Protein AF-A0A6G1CQS2-F1 (afdb_monomer)

Organism: NCBI:txid110450

Sequence (71 aa):
MSLCVEQIGDPLARIRHAPEHVMLVAEYGEGKKMVGVIKACVKTVSRGGKQHKPYVKVAYLLGLRVSPSHR

InterPro domains:
  IPR052810 Plant N-acetyltransferase [PTHR47370] (1-71)

Structure (mmCIF, N/CA/C/O backbone):
data_AF-A0A6G1CQS2-F1
#
_entry.id   AF-A0A6G1CQS2-F1
#
loop_
_atom_site.group_PDB
_atom_site.id
_atom_site.type_symbol
_atom_site.label_atom_id
_atom_site.label_alt_id
_atom_site.label_comp_id
_atom_site.label_asym_id
_atom_site.label_entity_id
_atom_site.label_seq_id
_atom_site.pdbx_PDB_ins_code
_atom_site.Cartn_x
_atom_site.Cartn_y
_atom_site.Cartn_z
_atom_site.occupancy
_atom_site.B_iso_or_equiv
_atom_site.auth_seq_id
_atom_site.auth_comp_id
_atom_site.auth_asym_id
_atom_site.auth_atom_id
_atom_site.pdbx_PDB_model_num
ATOM 1 N N . MET A 1 1 ? -16.239 10.543 8.763 1.00 30.94 1 MET A N 1
ATOM 2 C CA . MET A 1 1 ? -15.032 11.225 8.251 1.00 30.94 1 MET A CA 1
ATOM 3 C C . MET A 1 1 ? -14.543 10.471 7.028 1.00 30.94 1 MET A C 1
ATOM 5 O O . MET A 1 1 ? -14.181 9.311 7.160 1.00 30.94 1 MET A O 1
ATOM 9 N N . SER A 1 2 ? -14.616 11.089 5.849 1.00 34.88 2 SER A N 1
ATOM 10 C CA . SER A 1 2 ? -14.027 10.538 4.625 1.00 34.88 2 SER A CA 1
ATOM 11 C C . SER A 1 2 ? -12.517 10.758 4.683 1.00 34.88 2 SER A C 1
ATOM 13 O O . SER A 1 2 ? -12.077 11.891 4.871 1.00 34.88 2 SER A O 1
ATOM 15 N N . LEU A 1 3 ? -11.724 9.691 4.571 1.00 39.41 3 LEU A N 1
ATOM 16 C CA . LEU A 1 3 ? -10.276 9.802 4.421 1.00 39.41 3 LEU A CA 1
ATOM 17 C C . LEU A 1 3 ? -9.990 10.203 2.969 1.00 39.41 3 LEU A C 1
ATOM 19 O O . LEU A 1 3 ? -9.682 9.363 2.124 1.00 39.41 3 LEU A O 1
ATOM 23 N N . CYS A 1 4 ? -10.135 11.491 2.668 1.00 44.53 4 CYS A N 1
ATOM 24 C CA . CYS A 1 4 ? -9.639 12.063 1.426 1.00 44.53 4 CYS A CA 1
ATOM 25 C C . CYS A 1 4 ? -8.111 11.977 1.476 1.00 44.53 4 CYS A C 1
ATOM 27 O O . CYS A 1 4 ? -7.452 12.794 2.113 1.00 44.53 4 CYS A O 1
ATOM 29 N N . VAL A 1 5 ? -7.542 10.940 0.861 1.00 50.41 5 VAL A N 1
ATOM 30 C CA . VAL A 1 5 ? -6.101 10.878 0.619 1.00 50.41 5 VAL A CA 1
ATOM 31 C C . VAL A 1 5 ? -5.820 11.977 -0.394 1.00 50.41 5 VAL A C 1
ATOM 33 O O . VAL A 1 5 ? -6.034 11.777 -1.588 1.00 50.41 5 VAL A O 1
ATOM 36 N N . GLU A 1 6 ? -5.432 13.158 0.086 1.00 42.53 6 GLU A N 1
ATOM 37 C CA . GLU A 1 6 ? -4.990 14.252 -0.767 1.00 42.53 6 GLU A CA 1
ATOM 38 C C . GLU A 1 6 ? -3.815 13.764 -1.614 1.00 42.53 6 GLU A C 1
ATOM 40 O O . GLU A 1 6 ? -2.661 13.734 -1.199 1.00 42.53 6 GLU A O 1
ATOM 45 N N . GLN A 1 7 ? -4.129 13.356 -2.840 1.00 51.72 7 GLN A N 1
ATOM 46 C CA . GLN A 1 7 ? -3.145 13.072 -3.872 1.00 51.72 7 GLN A CA 1
ATOM 47 C C . GLN A 1 7 ? -2.554 14.384 -4.427 1.00 51.72 7 GLN A C 1
ATOM 49 O O . GLN A 1 7 ? -1.643 14.349 -5.237 1.00 51.72 7 GLN A O 1
ATOM 54 N N . ILE A 1 8 ? -3.034 15.557 -4.002 1.00 45.22 8 ILE A N 1
ATOM 55 C CA . ILE A 1 8 ? -2.680 16.861 -4.584 1.00 45.22 8 ILE A CA 1
ATOM 56 C C . ILE A 1 8 ? -1.207 17.268 -4.377 1.00 45.22 8 ILE A C 1
ATOM 58 O O . ILE A 1 8 ? -0.703 18.085 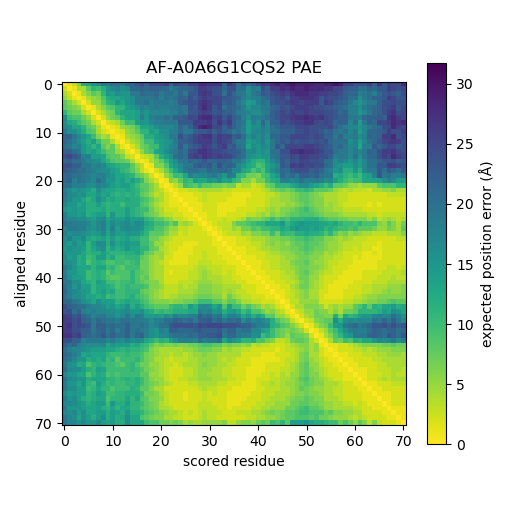-5.145 1.00 45.22 8 ILE A O 1
ATOM 62 N N . GLY A 1 9 ? -0.487 16.658 -3.428 1.00 43.69 9 GLY A N 1
ATOM 63 C CA . GLY A 1 9 ? 0.926 16.967 -3.162 1.00 43.69 9 GLY A CA 1
ATOM 64 C C . GLY A 1 9 ? 1.948 15.912 -3.600 1.00 43.69 9 GLY A C 1
ATOM 65 O O . GLY A 1 9 ? 3.145 16.190 -3.578 1.00 43.69 9 GLY A O 1
ATOM 66 N N . ASP A 1 10 ? 1.522 14.707 -3.989 1.00 51.41 10 ASP A N 1
ATOM 67 C CA . ASP A 1 10 ? 2.449 13.614 -4.307 1.00 51.41 10 ASP A CA 1
ATOM 68 C C . ASP A 1 10 ? 2.923 13.730 -5.772 1.00 51.41 10 ASP A C 1
ATOM 70 O O . ASP A 1 10 ? 2.087 13.723 -6.685 1.00 51.41 10 ASP A O 1
ATOM 74 N N . PRO A 1 11 ? 4.242 13.793 -6.061 1.00 50.09 11 PRO 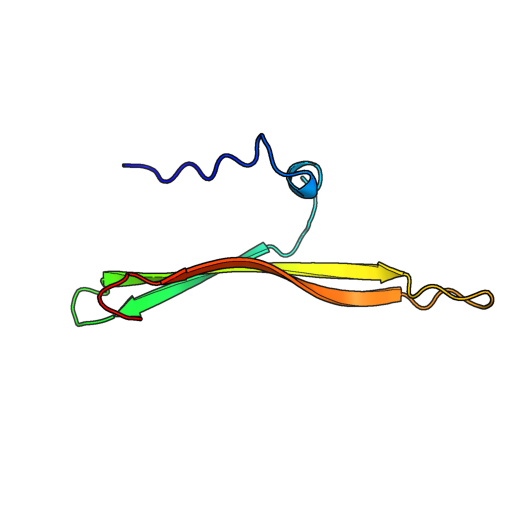A N 1
ATOM 75 C CA . PRO A 1 11 ? 4.771 13.734 -7.427 1.00 50.09 11 PRO A CA 1
ATOM 76 C C . PRO A 1 11 ? 4.203 12.573 -8.263 1.00 50.09 11 PRO A C 1
ATOM 78 O O . PRO A 1 11 ? 4.156 12.670 -9.495 1.00 50.09 11 PRO A O 1
ATOM 81 N N . LEU A 1 12 ? 3.740 11.502 -7.609 1.00 50.66 12 LEU A N 1
ATOM 82 C CA . LEU A 1 12 ? 3.156 10.301 -8.204 1.00 50.66 12 LEU A CA 1
ATOM 83 C C . LEU A 1 12 ? 1.661 10.420 -8.531 1.00 50.66 12 LEU A C 1
ATOM 85 O O . LEU A 1 12 ? 1.160 9.616 -9.318 1.00 50.66 12 LEU A O 1
ATOM 89 N N . ALA A 1 13 ? 0.949 11.424 -8.015 1.00 45.97 13 ALA A N 1
ATOM 90 C CA . ALA A 1 13 ? -0.455 11.684 -8.347 1.00 45.97 13 ALA A CA 1
ATOM 91 C C . ALA A 1 13 ? -0.671 12.237 -9.761 1.00 45.97 13 ALA A C 1
ATOM 93 O O . ALA A 1 13 ? -1.788 12.231 -10.282 1.00 45.97 13 ALA A O 1
ATOM 94 N N . ARG A 1 14 ? 0.406 12.672 -10.425 1.00 51.06 14 ARG A N 1
ATOM 95 C CA . ARG A 1 14 ? 0.395 12.926 -11.872 1.00 51.06 14 ARG A CA 1
ATOM 96 C C . ARG A 1 14 ? 0.297 11.648 -12.701 1.00 51.06 14 ARG A C 1
ATOM 98 O O . ARG A 1 14 ? -0.031 11.726 -13.880 1.00 51.06 14 ARG A O 1
ATOM 105 N N . ILE A 1 15 ? 0.486 10.472 -12.102 1.00 50.78 15 ILE A N 1
ATOM 106 C CA . ILE A 1 15 ? 0.264 9.182 -12.760 1.00 50.78 15 ILE A CA 1
ATOM 107 C C . ILE A 1 15 ? -1.228 8.846 -12.639 1.00 50.78 15 ILE A C 1
ATOM 109 O O . ILE A 1 15 ? -1.638 7.858 -12.037 1.00 50.78 15 ILE A O 1
ATOM 113 N N . ARG A 1 16 ? -2.059 9.704 -13.237 1.00 47.41 16 ARG A N 1
ATOM 114 C CA . ARG A 1 16 ? -3.521 9.551 -13.332 1.00 47.41 16 ARG A CA 1
ATOM 115 C C . ARG A 1 16 ? -3.939 8.366 -14.225 1.00 47.41 16 ARG A C 1
ATOM 117 O O . ARG A 1 16 ? -5.122 8.112 -14.392 1.00 47.41 16 ARG A O 1
ATOM 124 N N . HIS A 1 17 ? -2.962 7.623 -14.756 1.00 46.91 17 HIS A N 1
ATOM 125 C CA . HIS A 1 17 ? -3.122 6.483 -15.659 1.00 46.91 17 HIS A CA 1
ATOM 126 C C . HIS A 1 17 ? -2.320 5.241 -15.229 1.00 46.91 17 HIS A C 1
ATOM 128 O O . HIS A 1 17 ? -1.896 4.475 -16.086 1.00 46.91 17 HIS A O 1
ATOM 134 N N . ALA A 1 18 ? -2.046 5.026 -13.935 1.00 49.00 18 ALA A N 1
ATOM 135 C CA . ALA A 1 18 ? -1.476 3.741 -13.504 1.00 49.00 18 ALA A CA 1
ATOM 136 C C . ALA A 1 18 ? -2.601 2.678 -13.453 1.00 49.00 18 ALA A C 1
ATOM 138 O O . ALA A 1 18 ? -3.477 2.794 -12.593 1.00 49.00 18 ALA A O 1
ATOM 139 N N . PRO A 1 19 ? -2.624 1.668 -14.351 1.00 51.44 19 PRO A N 1
ATOM 140 C CA . PRO A 1 19 ? -3.795 0.808 -14.551 1.00 51.44 19 PRO A CA 1
ATOM 141 C C . PRO A 1 19 ? -3.974 -0.326 -13.530 1.00 51.44 19 PRO A C 1
ATOM 143 O O . PRO A 1 19 ? -4.885 -1.123 -13.684 1.00 51.44 19 PRO A O 1
ATOM 146 N N . GLU A 1 20 ? -3.163 -0.426 -12.478 1.00 55.53 20 GLU A N 1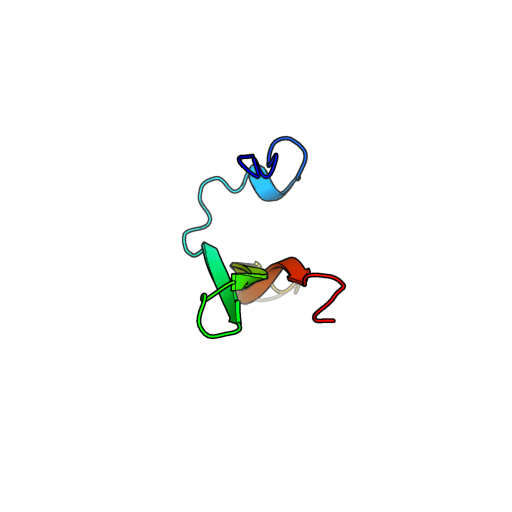
ATOM 147 C CA . GLU A 1 20 ? -3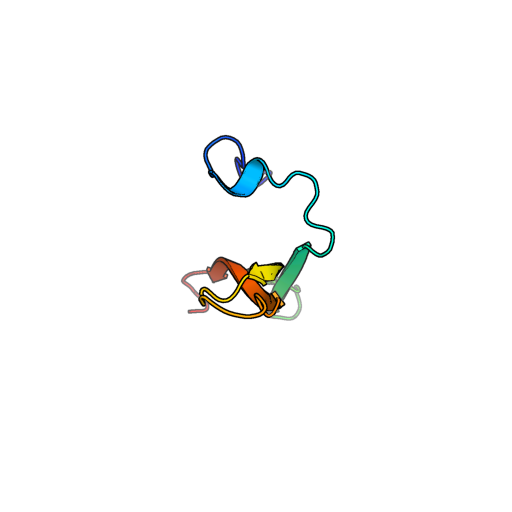.287 -1.498 -11.476 1.00 55.53 20 GLU A CA 1
ATOM 148 C C . GLU A 1 20 ? -2.988 -0.943 -10.081 1.00 55.53 20 GLU A C 1
ATOM 150 O O . GLU A 1 20 ? -1.930 -1.187 -9.504 1.00 55.53 20 GLU A O 1
ATOM 155 N N . HIS A 1 21 ? -3.893 -0.127 -9.542 1.00 63.53 21 HIS A N 1
ATOM 156 C CA . HIS A 1 21 ? -3.842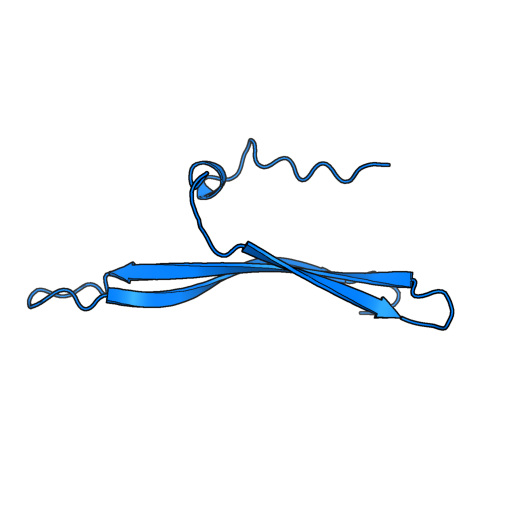 0.236 -8.128 1.00 63.53 21 HIS A CA 1
ATOM 157 C C . HIS A 1 21 ? -4.618 -0.809 -7.332 1.00 63.53 21 HIS A C 1
ATOM 159 O O . HIS A 1 21 ? -5.846 -0.832 -7.375 1.00 63.53 21 HIS A O 1
ATOM 165 N N . VAL A 1 22 ? -3.906 -1.659 -6.595 1.00 72.50 22 VAL A N 1
ATOM 166 C CA . VAL A 1 22 ? -4.523 -2.603 -5.662 1.00 72.50 22 VAL A CA 1
ATOM 167 C C . VAL A 1 22 ? -4.507 -1.955 -4.281 1.00 72.50 22 VAL A C 1
ATOM 169 O O . VAL A 1 22 ? -3.446 -1.644 -3.732 1.00 72.50 22 VAL A O 1
ATOM 172 N N . MET A 1 23 ? -5.698 -1.705 -3.740 1.00 82.19 23 MET A N 1
ATOM 173 C CA . MET A 1 23 ? -5.888 -1.284 -2.357 1.00 82.19 23 MET A CA 1
ATOM 174 C C . MET A 1 23 ? -6.468 -2.463 -1.586 1.00 82.19 23 MET A C 1
ATOM 176 O O . MET A 1 23 ? -7.583 -2.892 -1.870 1.00 82.19 23 MET A O 1
ATOM 180 N N . LEU A 1 24 ? -5.698 -2.995 -0.638 1.00 87.50 24 LEU A N 1
ATOM 181 C CA . LEU A 1 24 ? -6.142 -4.078 0.233 1.00 87.50 24 LEU A CA 1
ATOM 182 C C . LEU A 1 24 ? -6.383 -3.536 1.633 1.00 87.50 24 LEU A C 1
ATOM 184 O O . LEU A 1 24 ? -5.632 -2.696 2.137 1.00 87.50 24 LEU A O 1
ATOM 188 N N . VAL A 1 25 ? -7.434 -4.052 2.251 1.00 92.44 25 VAL A N 1
ATOM 189 C CA . VAL A 1 25 ? -7.846 -3.723 3.607 1.00 92.44 25 VAL A CA 1
ATOM 190 C C . VAL A 1 25 ? -7.678 -4.964 4.472 1.00 92.44 25 VAL A C 1
ATOM 192 O O . VAL A 1 25 ? -8.060 -6.059 4.068 1.00 92.44 25 VAL A O 1
ATOM 195 N N . ALA A 1 26 ? -7.107 -4.784 5.660 1.00 94.31 26 ALA A N 1
ATOM 196 C CA . ALA A 1 26 ? -7.094 -5.797 6.702 1.00 94.31 26 ALA A CA 1
ATOM 197 C C . ALA A 1 26 ? -8.275 -5.554 7.648 1.00 94.31 26 ALA A C 1
ATOM 199 O O . ALA A 1 26 ? -8.374 -4.489 8.268 1.00 94.31 26 ALA A O 1
ATOM 200 N N . GLU A 1 27 ? -9.151 -6.548 7.756 1.00 95.19 27 GLU A N 1
ATOM 201 C CA . GLU A 1 27 ? -10.294 -6.570 8.668 1.00 95.19 27 GLU A CA 1
ATOM 202 C C . GLU A 1 27 ? -10.028 -7.561 9.808 1.00 95.19 27 GLU A C 1
ATOM 204 O O . GLU A 1 27 ? -9.431 -8.614 9.588 1.00 95.19 27 GLU A O 1
ATOM 209 N N . TYR A 1 28 ? -10.456 -7.228 11.028 1.00 92.81 28 TYR A N 1
ATOM 210 C CA . TYR A 1 28 ? -10.226 -8.053 12.216 1.00 92.81 28 TYR A CA 1
ATOM 211 C C . TYR A 1 28 ? -11.443 -8.085 13.151 1.00 92.81 28 TYR A C 1
ATOM 213 O O . TYR A 1 28 ? -12.119 -7.071 13.355 1.00 92.81 28 TYR A O 1
ATOM 221 N N . GLY A 1 29 ? -11.687 -9.255 13.747 1.00 92.69 29 GLY A N 1
ATOM 222 C CA . GLY A 1 29 ? -12.798 -9.521 14.664 1.00 92.69 29 GLY A CA 1
ATOM 223 C C . GLY A 1 29 ? -14.143 -9.770 13.974 1.00 92.69 29 GLY A C 1
ATOM 224 O O . GLY A 1 29 ? -14.292 -9.587 12.767 1.00 92.69 29 GLY A O 1
ATOM 225 N N . GLU A 1 30 ? -15.144 -10.165 14.764 1.00 87.44 30 GLU A N 1
ATOM 226 C CA . GLU A 1 30 ? -16.500 -10.477 14.277 1.00 87.44 30 GLU A CA 1
ATOM 227 C C . GLU A 1 30 ? -17.165 -9.278 13.587 1.00 87.44 30 GLU A C 1
ATOM 229 O O . GLU A 1 30 ? -17.861 -9.430 12.587 1.00 87.44 30 GLU A O 1
ATOM 234 N N . GLY A 1 31 ? -16.867 -8.064 14.061 1.00 90.12 31 GLY A N 1
ATOM 235 C CA . GLY A 1 31 ? -17.331 -6.816 13.455 1.00 90.12 31 GLY A CA 1
ATOM 236 C C . GLY A 1 31 ? -16.572 -6.383 12.197 1.00 90.12 31 GLY A C 1
ATOM 237 O O . GLY A 1 31 ? -16.803 -5.263 11.743 1.00 90.12 31 GLY A O 1
ATOM 238 N N . LYS A 1 32 ? -15.644 -7.204 11.670 1.00 90.25 32 LYS A N 1
ATOM 239 C CA . LYS A 1 32 ? -14.804 -6.901 10.493 1.00 90.25 32 LYS A CA 1
ATOM 240 C C . LYS A 1 32 ? -14.210 -5.496 10.542 1.00 90.25 32 LYS A C 1
ATOM 242 O O . LYS A 1 32 ? -14.235 -4.727 9.581 1.00 90.25 32 LYS A O 1
ATOM 247 N N . LYS A 1 33 ? -13.690 -5.127 11.712 1.00 92.19 33 LYS A N 1
ATOM 248 C CA . LYS A 1 33 ? -13.157 -3.788 11.923 1.00 92.19 33 LYS A CA 1
ATOM 249 C C . LYS A 1 33 ? -11.935 -3.614 11.035 1.00 92.19 33 LYS A C 1
ATOM 251 O O . LYS A 1 33 ? -10.999 -4.403 11.111 1.00 92.19 33 LYS A O 1
ATOM 256 N N . MET A 1 34 ? -11.922 -2.556 10.233 1.00 92.75 34 MET A N 1
ATOM 257 C CA . MET A 1 34 ? -10.746 -2.179 9.462 1.00 92.75 34 MET A CA 1
ATOM 258 C C . MET A 1 34 ? -9.602 -1.812 10.415 1.00 92.75 34 MET A C 1
ATOM 260 O O . MET A 1 34 ? -9.688 -0.832 11.161 1.00 92.75 34 MET A O 1
ATOM 264 N N . VAL A 1 35 ? -8.532 -2.600 10.391 1.00 95.75 35 VAL A N 1
ATOM 265 C CA . VAL A 1 35 ? -7.349 -2.415 11.247 1.00 95.75 35 VAL A CA 1
ATOM 266 C C . VAL A 1 35 ? -6.104 -2.050 10.458 1.00 95.75 35 VAL A C 1
ATOM 268 O O . VAL A 1 35 ? -5.155 -1.526 11.036 1.00 95.75 35 VAL A O 1
ATOM 271 N N . GLY A 1 36 ? -6.104 -2.256 9.144 1.00 93.31 36 GLY A N 1
ATOM 272 C CA . GLY A 1 36 ? -4.971 -1.906 8.305 1.00 93.31 36 GLY A CA 1
ATOM 273 C C . GLY A 1 36 ? -5.356 -1.691 6.855 1.00 93.31 36 GLY A C 1
ATOM 274 O O . GLY A 1 36 ? -6.407 -2.131 6.394 1.00 93.31 36 GLY A O 1
ATOM 275 N N . VAL A 1 37 ? -4.488 -0.994 6.138 1.00 91.31 37 VAL A N 1
ATOM 276 C CA . VAL A 1 37 ? -4.638 -0.729 4.713 1.00 91.31 37 VAL A CA 1
ATOM 277 C C . VAL A 1 37 ? -3.273 -0.705 4.046 1.00 91.31 37 VAL A C 1
ATOM 279 O O . VAL A 1 37 ? -2.313 -0.138 4.580 1.00 91.31 37 VAL A O 1
ATOM 282 N N . ILE A 1 38 ? -3.201 -1.288 2.857 1.00 90.06 38 ILE A N 1
ATOM 283 C CA . ILE A 1 38 ? -2.063 -1.164 1.957 1.00 90.06 38 ILE A CA 1
ATOM 284 C C . ILE A 1 38 ? -2.551 -0.709 0.588 1.00 90.06 38 ILE A C 1
ATOM 286 O O . ILE A 1 38 ? -3.528 -1.224 0.047 1.00 90.06 38 ILE A O 1
ATOM 290 N N . LYS A 1 39 ? -1.859 0.276 0.024 1.00 84.75 39 LYS A N 1
ATOM 291 C CA . LYS A 1 39 ? -2.061 0.745 -1.342 1.00 84.75 39 LYS A CA 1
ATOM 292 C C . LYS A 1 39 ? -0.774 0.505 -2.112 1.00 84.75 39 LYS A C 1
ATOM 294 O O . LYS A 1 39 ? 0.285 0.990 -1.710 1.00 84.75 39 LYS A O 1
ATOM 299 N N . ALA A 1 40 ? -0.865 -0.219 -3.216 1.00 82.88 40 ALA A N 1
ATOM 300 C CA . ALA A 1 40 ? 0.274 -0.528 -4.066 1.00 82.88 40 ALA A CA 1
ATOM 301 C C . ALA A 1 40 ? -0.100 -0.442 -5.548 1.00 82.88 40 ALA A C 1
ATOM 303 O O . ALA A 1 40 ? -1.277 -0.434 -5.912 1.00 82.88 40 ALA A O 1
ATOM 304 N N . CYS A 1 41 ? 0.914 -0.366 -6.403 1.00 80.44 41 CYS A N 1
ATOM 305 C CA . CYS A 1 41 ? 0.755 -0.493 -7.848 1.00 80.44 41 CYS A CA 1
ATOM 306 C C . CYS A 1 41 ? 1.939 -1.234 -8.468 1.00 80.44 41 CYS A C 1
ATOM 308 O O . CYS A 1 41 ? 3.035 -1.218 -7.908 1.00 80.44 41 CYS A O 1
ATOM 310 N N . VAL A 1 42 ? 1.740 -1.856 -9.629 1.00 84.31 42 VAL A N 1
ATOM 311 C CA . VAL A 1 42 ? 2.838 -2.404 -10.435 1.00 84.31 42 VAL A CA 1
ATOM 312 C C . VAL A 1 42 ? 3.190 -1.402 -11.530 1.00 84.31 42 VAL A C 1
ATOM 314 O O . VAL A 1 42 ? 2.318 -0.880 -12.223 1.00 84.31 42 VAL A O 1
ATOM 317 N N . LYS A 1 43 ? 4.480 -1.101 -11.678 1.00 79.31 43 LYS A N 1
ATOM 318 C CA . LYS A 1 43 ? 4.997 -0.197 -12.708 1.00 79.31 43 LYS A CA 1
ATOM 319 C C . LYS A 1 43 ? 6.090 -0.876 -13.505 1.00 79.31 43 LYS A C 1
ATOM 321 O O . LYS A 1 43 ? 6.960 -1.535 -12.949 1.00 79.31 43 LYS A O 1
ATOM 326 N N . THR A 1 44 ? 6.075 -0.662 -14.810 1.00 85.00 44 THR A N 1
ATOM 327 C CA . THR A 1 44 ? 7.183 -1.046 -15.678 1.00 85.00 44 THR A CA 1
ATOM 328 C C . THR A 1 44 ? 8.214 0.080 -15.683 1.00 85.00 44 THR A C 1
ATOM 330 O O . THR A 1 44 ? 7.892 1.209 -16.048 1.00 85.00 44 THR A O 1
ATOM 333 N N . VAL A 1 45 ? 9.446 -0.208 -15.270 1.00 82.75 45 VAL A N 1
ATOM 334 C CA . VAL A 1 45 ? 10.551 0.758 -15.209 1.00 82.75 45 VAL A CA 1
ATOM 335 C C . VAL A 1 45 ? 11.710 0.298 -16.085 1.00 82.75 45 VAL A C 1
ATOM 337 O O . VAL A 1 45 ? 11.924 -0.898 -16.280 1.00 82.75 45 VAL A O 1
ATOM 340 N N . SER A 1 46 ? 12.470 1.241 -16.636 1.00 86.25 46 SER A N 1
ATOM 341 C CA . SER A 1 46 ? 13.683 0.914 -17.386 1.00 86.25 46 SER A CA 1
ATOM 342 C C . SER A 1 46 ? 14.830 0.603 -16.430 1.00 86.25 46 SER A C 1
ATOM 344 O O . SER A 1 46 ? 15.151 1.430 -15.572 1.00 86.25 46 SER A O 1
ATOM 346 N N . ARG A 1 47 ? 15.512 -0.527 -16.619 1.00 80.81 47 ARG A N 1
ATOM 347 C CA . ARG A 1 47 ? 16.787 -0.784 -15.945 1.00 80.81 47 ARG A CA 1
ATOM 348 C C . ARG A 1 47 ? 17.896 -0.026 -16.684 1.00 80.81 47 ARG A C 1
ATOM 350 O O . ARG A 1 47 ? 18.087 -0.233 -17.881 1.00 80.81 47 ARG A O 1
ATOM 357 N N . GLY A 1 48 ? 18.585 0.889 -16.001 1.00 73.75 48 GLY A N 1
ATOM 358 C CA . GLY A 1 48 ? 19.672 1.678 -16.595 1.00 73.75 48 GLY A CA 1
ATOM 359 C C . GLY A 1 48 ? 20.781 0.787 -17.174 1.00 73.75 48 GLY A C 1
ATOM 360 O O . GLY A 1 48 ? 21.167 -0.199 -16.554 1.00 73.75 48 GLY A O 1
ATOM 361 N N . GLY A 1 49 ? 21.272 1.116 -18.373 1.00 70.69 49 GLY A N 1
ATOM 362 C CA . GLY A 1 49 ? 22.309 0.356 -19.079 1.00 70.69 49 GLY A CA 1
ATOM 363 C C . GLY A 1 49 ? 22.527 0.867 -20.507 1.00 70.69 49 GLY A C 1
ATOM 364 O O . GLY A 1 49 ? 21.600 1.390 -21.125 1.00 70.69 49 GLY A O 1
ATOM 365 N N . LYS A 1 50 ? 23.761 0.752 -21.021 1.00 67.38 50 LYS A N 1
ATOM 366 C CA . LYS A 1 50 ? 24.170 1.282 -22.342 1.00 67.38 50 LYS A CA 1
ATOM 367 C C . LYS A 1 50 ? 23.717 0.424 -23.531 1.00 67.38 50 LYS A C 1
ATOM 369 O O . LYS A 1 50 ? 23.758 0.906 -24.655 1.00 67.38 50 LYS A O 1
ATOM 374 N N . GLN A 1 51 ? 23.274 -0.812 -23.305 1.00 62.31 51 GLN A N 1
ATOM 375 C CA . GLN A 1 51 ? 22.777 -1.697 -24.358 1.00 62.31 51 GLN A CA 1
ATOM 376 C C . GLN A 1 51 ? 21.421 -2.288 -23.964 1.00 62.31 51 GLN A C 1
ATOM 378 O O . GLN A 1 51 ? 21.260 -2.757 -22.841 1.00 62.31 51 GLN A O 1
ATOM 383 N N . HIS A 1 52 ? 20.461 -2.192 -24.891 1.00 66.38 52 HIS A N 1
ATOM 384 C CA . HIS A 1 52 ? 19.109 -2.758 -24.848 1.00 66.38 52 HIS A CA 1
ATOM 385 C C . HIS A 1 52 ? 18.397 -2.599 -23.491 1.00 66.38 52 HIS A C 1
ATOM 387 O O . HIS A 1 52 ? 18.393 -3.527 -22.693 1.00 66.38 52 HIS A O 1
ATOM 393 N N . LYS A 1 53 ? 17.800 -1.423 -23.219 1.00 67.12 53 LYS A N 1
ATOM 394 C CA . LYS A 1 53 ? 17.109 -1.096 -21.950 1.00 67.12 53 LYS A CA 1
ATOM 395 C C . LYS A 1 53 ? 16.064 -2.173 -21.610 1.00 67.12 53 LYS A C 1
ATOM 397 O O . LYS A 1 53 ? 14.968 -2.129 -22.173 1.00 67.12 53 LYS A O 1
ATOM 402 N N . PRO A 1 54 ? 16.342 -3.125 -20.703 1.00 81.25 54 PRO A N 1
ATOM 403 C CA . PRO A 1 54 ? 15.341 -4.104 -20.343 1.00 81.25 54 PRO A CA 1
ATOM 404 C C . PRO A 1 54 ? 14.344 -3.409 -19.417 1.00 81.25 54 PRO A C 1
ATOM 406 O O . PRO A 1 54 ? 14.714 -2.808 -18.402 1.00 81.25 54 PRO A O 1
ATOM 409 N N . TYR A 1 55 ? 13.076 -3.447 -19.809 1.00 84.38 55 TYR A N 1
ATOM 410 C CA . TYR A 1 55 ? 11.976 -3.023 -18.963 1.00 84.38 55 TYR A CA 1
ATOM 411 C C . TYR A 1 55 ? 11.699 -4.111 -17.927 1.00 84.38 55 TYR A C 1
ATOM 413 O O . TYR A 1 55 ? 11.600 -5.288 -18.268 1.00 84.38 55 TYR A O 1
ATOM 421 N N . VAL A 1 56 ? 11.573 -3.720 -16.664 1.00 86.31 56 VAL A N 1
ATOM 422 C CA . VAL A 1 56 ? 11.251 -4.625 -15.557 1.00 86.31 56 VAL A CA 1
ATOM 423 C C . VAL A 1 56 ? 9.977 -4.156 -14.870 1.00 86.31 56 VAL A C 1
ATOM 425 O O . VAL A 1 56 ? 9.755 -2.955 -14.723 1.00 86.31 56 VAL A O 1
ATOM 428 N N . LYS A 1 57 ? 9.128 -5.095 -14.448 1.00 86.25 57 LYS A N 1
ATOM 429 C CA . LYS A 1 57 ? 7.972 -4.789 -13.601 1.00 86.25 57 LYS A CA 1
ATOM 430 C C . LYS A 1 57 ? 8.433 -4.707 -12.148 1.00 86.25 57 LYS A C 1
ATOM 432 O O . LYS A 1 57 ? 9.074 -5.631 -11.656 1.00 86.25 57 LYS A O 1
ATOM 437 N N . VAL A 1 58 ? 8.101 -3.618 -11.469 1.00 84.81 58 VAL A N 1
ATOM 438 C CA . VAL A 1 58 ? 8.356 -3.410 -10.040 1.00 84.81 58 VAL A CA 1
ATOM 439 C C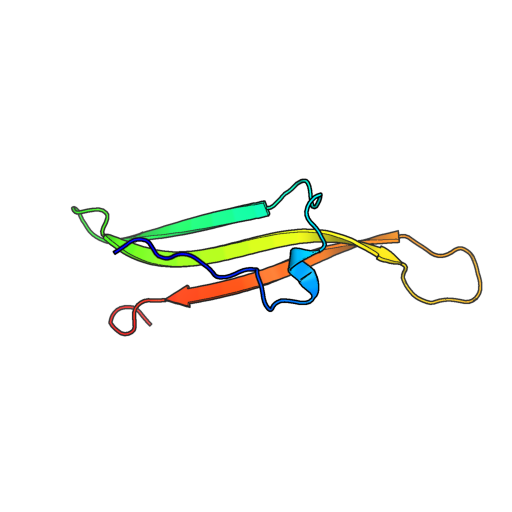 . VAL A 1 58 ? 7.045 -3.138 -9.319 1.00 84.81 58 VAL A C 1
ATOM 441 O O . VAL A 1 58 ? 6.170 -2.455 -9.851 1.00 84.81 58 VAL A O 1
ATOM 444 N N . ALA A 1 59 ? 6.912 -3.656 -8.102 1.00 86.75 59 ALA A N 1
ATOM 445 C CA . ALA A 1 59 ? 5.828 -3.279 -7.207 1.00 86.75 59 ALA A CA 1
ATOM 446 C C . ALA A 1 59 ? 6.229 -2.015 -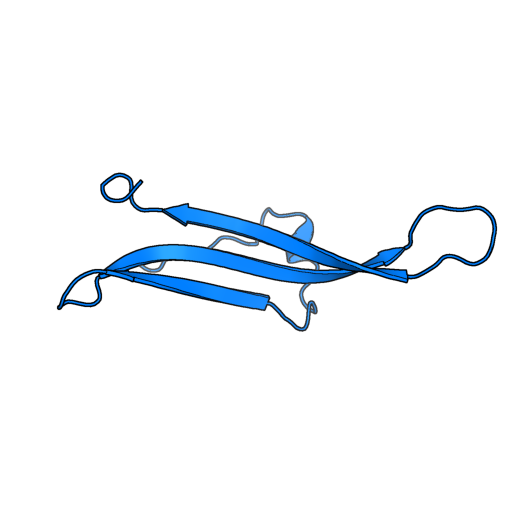6.438 1.00 86.75 59 ALA A C 1
ATOM 448 O O . ALA A 1 59 ? 7.335 -1.923 -5.907 1.00 86.75 59 ALA A O 1
ATOM 449 N N . TYR A 1 60 ? 5.331 -1.041 -6.379 1.00 81.00 60 TYR A N 1
ATOM 450 C CA . TYR A 1 60 ? 5.523 0.212 -5.670 1.00 81.00 60 TYR A CA 1
ATOM 451 C C . TYR A 1 60 ? 4.468 0.349 -4.578 1.00 81.00 60 TYR A C 1
ATOM 453 O O . TYR A 1 60 ? 3.271 0.439 -4.868 1.00 81.00 60 TYR A O 1
ATOM 461 N N . LEU A 1 61 ? 4.920 0.366 -3.325 1.00 84.62 61 LEU A N 1
ATOM 462 C CA . LEU A 1 61 ? 4.062 0.584 -2.166 1.00 84.62 61 LEU A CA 1
ATOM 463 C C . LEU A 1 61 ? 3.829 2.088 -1.999 1.00 84.62 61 LEU A C 1
ATOM 465 O O . LEU A 1 61 ? 4.756 2.839 -1.714 1.00 84.62 61 LEU A O 1
ATOM 469 N N . LEU A 1 62 ? 2.585 2.519 -2.193 1.00 79.94 62 LEU A N 1
ATOM 470 C CA . LEU A 1 62 ? 2.159 3.917 -2.063 1.00 79.94 62 LEU A CA 1
ATOM 471 C C . LEU A 1 62 ? 1.852 4.277 -0.606 1.00 79.94 62 LEU A C 1
ATOM 473 O O . LEU A 1 62 ? 1.966 5.429 -0.204 1.00 79.94 62 LEU A O 1
ATOM 477 N N . GLY A 1 63 ? 1.447 3.294 0.193 1.00 83.00 63 GLY A N 1
ATOM 478 C CA . GLY A 1 63 ? 1.219 3.494 1.614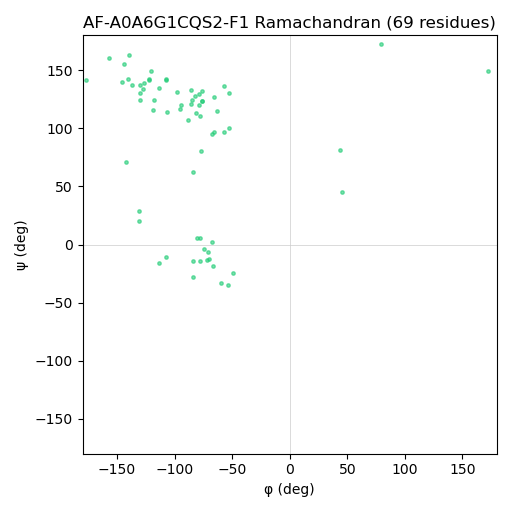 1.00 83.00 63 GLY A CA 1
ATOM 479 C C . GLY A 1 63 ? 0.844 2.201 2.313 1.00 83.00 63 GLY A C 1
ATOM 480 O O . GLY A 1 63 ? 0.095 1.392 1.771 1.00 83.00 63 GLY A O 1
ATOM 481 N N . LEU A 1 64 ? 1.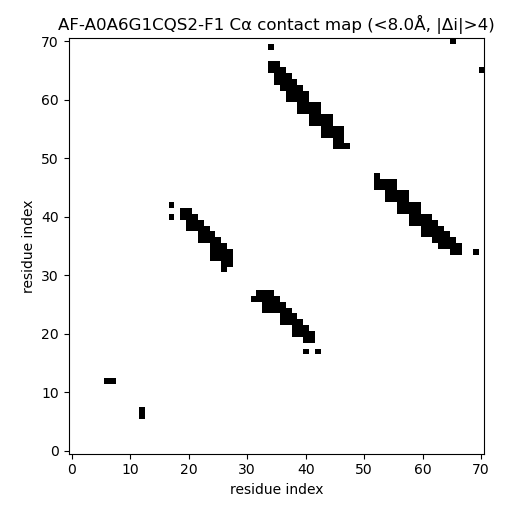354 2.037 3.530 1.00 89.31 64 LEU A N 1
ATOM 482 C CA . LEU A 1 64 ? 0.996 0.970 4.457 1.00 89.31 64 LEU A CA 1
ATOM 483 C C . LEU A 1 64 ? 0.687 1.612 5.807 1.00 89.31 64 LEU A C 1
ATOM 485 O O . LEU A 1 64 ? 1.506 2.361 6.347 1.00 89.31 64 LEU A O 1
ATOM 489 N N . ARG A 1 65 ? -0.502 1.353 6.345 1.00 91.12 65 ARG A N 1
ATOM 490 C CA . ARG A 1 65 ? -0.921 1.855 7.657 1.00 91.12 65 ARG A CA 1
ATOM 491 C C . ARG A 1 65 ? -1.623 0.751 8.430 1.00 91.12 65 ARG A C 1
ATOM 493 O O . ARG A 1 65 ? -2.457 0.044 7.878 1.00 91.12 65 ARG A O 1
ATOM 500 N N . VAL A 1 66 ? -1.303 0.658 9.718 1.00 95.56 66 VAL A N 1
ATOM 501 C CA . VAL A 1 66 ? -1.930 -0.258 10.676 1.00 95.56 66 VAL A CA 1
ATOM 502 C C . VAL A 1 66 ? -2.335 0.534 11.917 1.00 95.56 66 VAL A C 1
ATOM 504 O O . VAL A 1 66 ? -1.594 1.416 12.383 1.00 95.56 66 VAL A O 1
ATOM 507 N N . SER A 1 67 ? -3.532 0.240 12.421 1.00 93.06 67 SER A N 1
ATOM 508 C CA . SER A 1 67 ? -4.079 0.764 13.668 1.00 93.06 67 SER A CA 1
ATOM 509 C C . SER A 1 67 ? -3.081 0.527 14.808 1.00 93.06 67 SER A C 1
ATOM 511 O O . SER A 1 67 ? -2.627 -0.602 14.955 1.00 93.06 67 SER A O 1
ATOM 513 N N . PRO A 1 68 ? -2.733 1.540 15.627 1.00 94.38 68 PRO A N 1
ATOM 514 C CA . PRO A 1 68 ? -1.758 1.385 16.711 1.00 94.38 68 PRO A CA 1
ATOM 515 C C . PRO A 1 68 ? -2.064 0.235 17.674 1.00 94.38 68 PRO A C 1
ATOM 517 O O . PRO A 1 68 ? -1.147 -0.429 18.130 1.00 94.38 68 PRO A O 1
ATOM 520 N N . SER A 1 69 ? -3.345 -0.026 17.937 1.00 94.31 69 SER A N 1
ATOM 521 C CA . SER A 1 69 ? -3.792 -1.120 18.808 1.00 94.31 69 SER A CA 1
ATOM 522 C C . SER A 1 69 ? -3.602 -2.520 18.206 1.00 94.31 69 SER A C 1
ATOM 524 O O . SER A 1 69 ? -3.889 -3.497 18.884 1.00 94.31 69 SER A O 1
ATOM 526 N N . HIS A 1 70 ? -3.186 -2.615 16.940 1.00 88.88 70 HIS A N 1
ATOM 527 C CA . HIS A 1 70 ? -3.011 -3.858 16.179 1.00 88.88 70 HIS A CA 1
ATOM 528 C C . HIS A 1 70 ? -1.636 -3.912 15.478 1.00 88.88 70 HIS A C 1
ATOM 530 O O . HIS A 1 70 ? -1.503 -4.599 14.466 1.00 88.88 70 HIS A O 1
ATOM 536 N N . ARG A 1 71 ? -0.653 -3.124 15.942 1.00 87.94 71 ARG A N 1
ATOM 537 C CA . ARG A 1 71 ? 0.730 -3.158 15.436 1.00 87.94 71 ARG A CA 1
ATOM 538 C C . ARG A 1 71 ? 1.548 -4.254 16.094 1.00 87.94 71 ARG A C 1
ATOM 540 O O . ARG A 1 71 ? 1.292 -4.520 17.286 1.00 87.94 71 ARG A O 1
#

Solvent-accessible surface area (backbone atoms only — not comparable to full-atom values): 4643 Å² total; per-residue (Å²): 134,84,86,75,75,74,50,88,79,46,87,67,52,76,56,81,76,65,93,47,73,52,73,48,73,41,61,50,70,96,80,52,40,78,43,30,40,38,34,32,34,68,45,79,44,72,47,90,63,97,66,80,64,52,70,43,80,42,80,44,80,77,45,76,50,60,40,80,98,74,109

Foldseek 3Di:
DDPPPPPVPDPCSVPVPQPDWDKDFQFDDPVRHTFKIWTKGWDWDFDDDPPDTDTDIDIGTPDIDGHPVGD

pLDDT: mean 74.04, std 18.9, range [30.94, 95.75]

Mean predicted aligned error: 10.77 Å

Nearest PDB structures (foldseek):
  4r3k-assembly1_A  TM=7.658E-01  e=1.411E-01  Saccharolobus solfataricus P2
  8byv-assembly1_q  TM=4.393E-01  e=1.968E+00  Staphylococcus aureus subsp. aureus NCTC 8325
  5xyu-assembly1_Q  TM=4.017E-01  e=5.023E+00  Mycolicibacterium smegmatis MC2 155
  8cwo-assembly1_Q  TM=4.144E-01  e=7.138E+00  Cutibacterium acnes
  7phb-assembly1_P  TM=3.269E-01  e=8.508E+00  Mycoplasmoides pneumoniae M129

Radius of gyration: 16.52 Å; Cα contacts (8 Å, |Δi|>4): 92; chains: 1; bounding box: 42×27×44 Å

Secondary structure (DSSP, 8-state):
------GGG-GGGG-TT-S-EEEEEEEETTTTEEEEEEEEEEEEEEPP-SSS--EEEEEEEEEEEE-GGG-